Protein AF-A0A7C6W4S5-F1 (afdb_monomer)

Sequence (52 aa):
YDHEVIDNDPTLVVPHPHMQQRDFVLKPLAEIAPNFEHPVLKKTITELVEEL

Secondary structure (DSSP, 8-state):
--S--B-S-SS--BS-TTGGG-HHHHHHHHHH-TTPBPTTT--BHHHHHHT-

Foldseek 3Di:
DQQDFDDPDP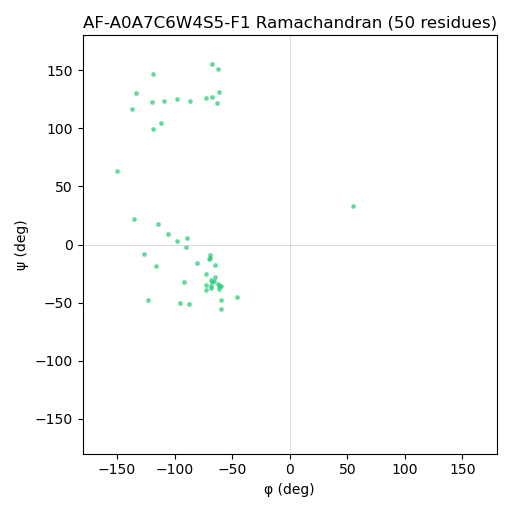VDGPPDPCLLVDCVNLVVCCVVFQQRQHNPPRDGSVVSNVVD

Structure (mmCIF, N/CA/C/O backbone):
data_AF-A0A7C6W4S5-F1
#
_entry.id   AF-A0A7C6W4S5-F1
#
loop_
_atom_site.group_PDB
_atom_site.id
_atom_site.type_symbol
_atom_site.label_atom_id
_atom_site.label_alt_id
_atom_site.label_comp_id
_atom_site.label_asym_id
_atom_site.label_entity_id
_atom_site.label_seq_id
_atom_site.pdbx_PDB_ins_code
_atom_site.Cartn_x
_atom_site.Cartn_y
_atom_site.Cartn_z
_atom_site.occupancy
_atom_site.B_iso_or_equiv
_atom_site.auth_seq_id
_atom_site.auth_comp_id
_atom_site.auth_asym_id
_atom_site.auth_atom_id
_atom_site.pdbx_PDB_model_num
ATOM 1 N N . TYR A 1 1 ? -1.111 -14.383 -5.911 1.00 52.06 1 TYR A N 1
ATOM 2 C CA . TYR A 1 1 ? -1.089 -12.914 -5.818 1.00 52.06 1 TYR A CA 1
ATOM 3 C C . TYR A 1 1 ? -1.605 -12.496 -4.443 1.00 52.06 1 TYR A C 1
ATOM 5 O O . TYR A 1 1 ? -2.761 -12.128 -4.328 1.00 52.06 1 TYR A O 1
ATOM 13 N N . ASP A 1 2 ? -0.772 -12.610 -3.403 1.00 61.38 2 ASP A N 1
ATOM 14 C CA . ASP A 1 2 ? -1.108 -12.207 -2.018 1.00 61.38 2 ASP A CA 1
ATOM 15 C C . ASP A 1 2 ? -0.085 -11.181 -1.497 1.00 61.38 2 ASP A C 1
ATOM 17 O O . ASP A 1 2 ? -0.454 -10.110 -1.031 1.00 61.38 2 ASP A O 1
ATOM 21 N N . HIS A 1 3 ? 1.215 -11.459 -1.674 1.00 66.69 3 HIS A N 1
ATOM 22 C CA . HIS A 1 3 ? 2.325 -10.601 -1.222 1.00 66.69 3 HIS A CA 1
ATOM 23 C C . HIS A 1 3 ? 3.427 -10.418 -2.279 1.00 66.69 3 HIS A C 1
ATOM 25 O O . HIS A 1 3 ? 4.580 -10.161 -1.941 1.00 66.69 3 HIS A O 1
ATOM 31 N N . GLU A 1 4 ? 3.112 -10.617 -3.559 1.00 76.00 4 GLU A N 1
ATOM 32 C CA . GLU A 1 4 ? 4.122 -10.493 -4.611 1.00 76.00 4 GLU A CA 1
ATOM 33 C C . GLU A 1 4 ? 4.486 -9.028 -4.840 1.00 76.00 4 GLU A C 1
ATOM 35 O O . GLU A 1 4 ? 3.622 -8.184 -5.084 1.00 76.00 4 GLU A O 1
ATOM 40 N N . VAL A 1 5 ? 5.787 -8.757 -4.757 1.00 81.69 5 VAL A N 1
ATOM 41 C CA . VAL A 1 5 ? 6.385 -7.466 -5.071 1.00 81.69 5 VAL A CA 1
ATOM 42 C C . VAL A 1 5 ? 7.174 -7.626 -6.364 1.00 81.69 5 VAL A C 1
ATOM 44 O O . VAL A 1 5 ? 8.045 -8.488 -6.468 1.00 81.69 5 VAL A O 1
ATOM 47 N N . ILE A 1 6 ? 6.840 -6.804 -7.351 1.00 83.69 6 ILE A N 1
ATOM 48 C CA . ILE A 1 6 ? 7.559 -6.655 -8.610 1.00 83.69 6 ILE A CA 1
ATOM 49 C C . ILE A 1 6 ? 8.171 -5.258 -8.573 1.00 83.69 6 ILE A C 1
ATOM 51 O O . ILE A 1 6 ? 7.456 -4.272 -8.716 1.00 83.69 6 ILE A O 1
ATOM 55 N N . ASP A 1 7 ? 9.474 -5.168 -8.334 1.00 80.44 7 ASP A N 1
ATOM 56 C CA . ASP A 1 7 ? 10.232 -3.911 -8.245 1.00 80.44 7 ASP A CA 1
ATOM 57 C C . ASP A 1 7 ? 11.456 -3.874 -9.178 1.00 80.44 7 ASP A C 1
ATOM 59 O O . ASP A 1 7 ? 12.066 -2.824 -9.365 1.00 80.44 7 ASP A O 1
ATOM 63 N N . ASN A 1 8 ? 11.781 -5.007 -9.805 1.00 79.31 8 ASN A N 1
ATOM 64 C CA . ASN A 1 8 ? 12.935 -5.171 -10.692 1.00 79.31 8 ASN A CA 1
ATOM 65 C C . ASN A 1 8 ? 12.587 -5.057 -12.186 1.00 79.31 8 ASN A C 1
ATOM 67 O O . ASN A 1 8 ? 13.462 -5.247 -13.032 1.00 79.31 8 ASN A O 1
ATOM 71 N N . ASP A 1 9 ? 11.328 -4.766 -12.527 1.00 82.44 9 ASP A N 1
ATOM 72 C CA . ASP A 1 9 ? 10.902 -4.538 -13.907 1.00 82.44 9 ASP A CA 1
ATOM 73 C C . ASP A 1 9 ? 10.847 -3.022 -14.199 1.00 82.44 9 ASP A C 1
ATOM 75 O O . ASP A 1 9 ? 10.177 -2.276 -13.481 1.00 82.44 9 ASP A O 1
ATOM 79 N N . PRO A 1 10 ? 11.536 -2.530 -15.247 1.00 79.81 10 PRO A N 1
ATOM 80 C CA . PRO A 1 10 ? 11.572 -1.104 -15.576 1.00 79.81 10 PRO A CA 1
ATOM 81 C C . PRO A 1 10 ? 10.233 -0.546 -16.091 1.00 79.81 10 PRO A C 1
ATOM 83 O O . PRO A 1 10 ? 10.089 0.668 -16.228 1.00 79.81 10 PRO A O 1
ATOM 86 N N . THR A 1 11 ? 9.265 -1.408 -16.405 1.00 87.19 11 THR A N 1
ATOM 87 C CA . THR A 1 11 ? 7.959 -1.048 -16.972 1.00 87.19 11 THR A CA 1
ATOM 88 C C . THR A 1 11 ? 6.778 -1.374 -16.059 1.00 87.19 11 THR A C 1
ATOM 90 O O . THR A 1 11 ? 5.706 -0.796 -16.244 1.00 87.19 11 THR A O 1
ATOM 93 N N . LEU A 1 12 ? 6.955 -2.247 -15.062 1.00 86.81 12 LEU A N 1
ATOM 94 C CA . LEU A 1 12 ? 5.890 -2.680 -14.159 1.00 86.81 12 LEU A CA 1
ATOM 95 C C . LEU A 1 12 ? 6.362 -2.727 -12.704 1.00 86.81 12 LEU A C 1
ATOM 97 O O . LEU A 1 12 ? 7.187 -3.553 -12.337 1.00 86.81 12 LEU A O 1
ATOM 101 N N . VAL A 1 13 ? 5.752 -1.899 -11.853 1.00 86.50 13 VAL A N 1
ATOM 102 C CA . VAL A 1 13 ? 6.002 -1.925 -10.407 1.00 86.50 13 VAL A CA 1
ATOM 103 C C . VAL A 1 13 ? 4.713 -2.235 -9.655 1.00 86.50 13 VAL A C 1
ATOM 105 O O . VAL A 1 13 ? 3.717 -1.520 -9.795 1.00 86.50 13 VAL A O 1
ATOM 108 N N . VAL A 1 14 ? 4.734 -3.302 -8.855 1.00 87.25 14 VAL A N 1
ATOM 109 C CA . VAL A 1 14 ? 3.612 -3.749 -8.019 1.00 87.25 14 VAL A CA 1
ATOM 110 C C . VAL A 1 14 ? 4.129 -4.072 -6.616 1.00 87.25 14 VAL A C 1
ATOM 112 O O . VAL A 1 14 ? 5.071 -4.846 -6.503 1.00 87.25 14 VAL A O 1
ATOM 115 N N . PRO A 1 15 ? 3.514 -3.558 -5.539 1.00 85.56 15 PRO A N 1
ATOM 116 C CA . PRO A 1 15 ? 2.523 -2.481 -5.524 1.00 85.56 15 PRO A CA 1
ATOM 117 C C . PRO A 1 15 ? 3.096 -1.156 -6.055 1.00 85.56 15 PRO A C 1
ATOM 119 O O . PRO A 1 15 ? 4.289 -0.889 -5.942 1.00 85.56 15 PRO A O 1
ATOM 122 N N . HIS A 1 16 ? 2.238 -0.314 -6.640 1.00 86.62 16 HIS A N 1
ATOM 123 C CA . HIS A 1 16 ? 2.666 0.974 -7.194 1.00 86.62 16 HIS A CA 1
ATOM 124 C C . HIS A 1 16 ? 3.247 1.874 -6.082 1.00 86.62 16 HIS A C 1
ATOM 126 O O . HIS A 1 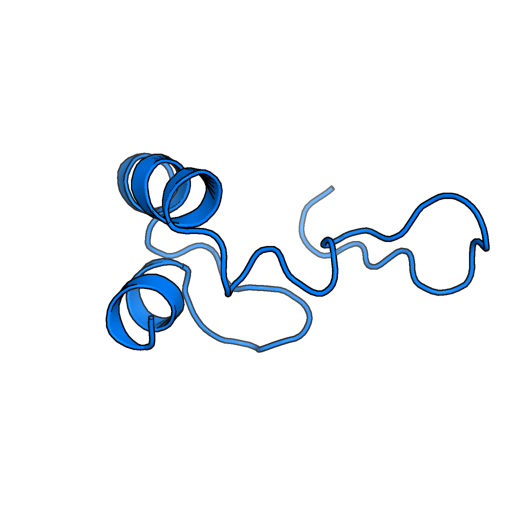16 ? 2.569 2.094 -5.078 1.00 86.62 16 HIS A O 1
ATOM 132 N N . PRO A 1 17 ? 4.428 2.491 -6.269 1.00 84.62 17 PRO A N 1
ATOM 133 C CA . PRO A 1 17 ? 5.196 3.132 -5.192 1.00 84.62 17 PRO A CA 1
ATOM 134 C C . PRO A 1 17 ? 4.526 4.353 -4.547 1.00 84.62 17 PRO A C 1
ATOM 136 O O . PRO A 1 17 ? 4.921 4.757 -3.460 1.00 84.62 17 PRO A O 1
ATOM 139 N N . HIS A 1 18 ? 3.526 4.942 -5.208 1.00 86.75 18 HIS A N 1
ATOM 140 C CA . HIS A 1 18 ? 2.721 6.056 -4.684 1.00 86.75 18 HIS A C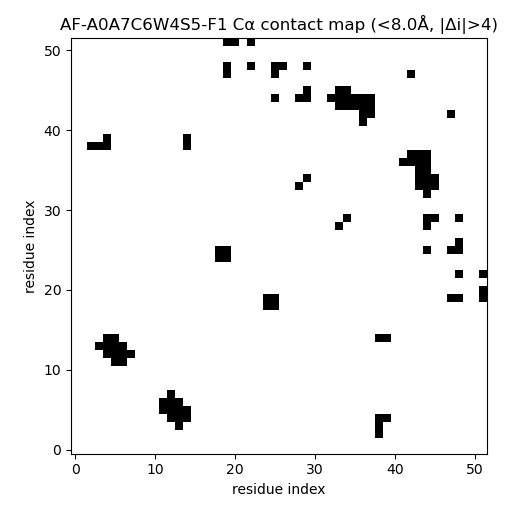A 1
ATOM 141 C C . HIS A 1 18 ? 1.245 5.694 -4.456 1.00 86.75 18 HIS A C 1
ATOM 143 O O . H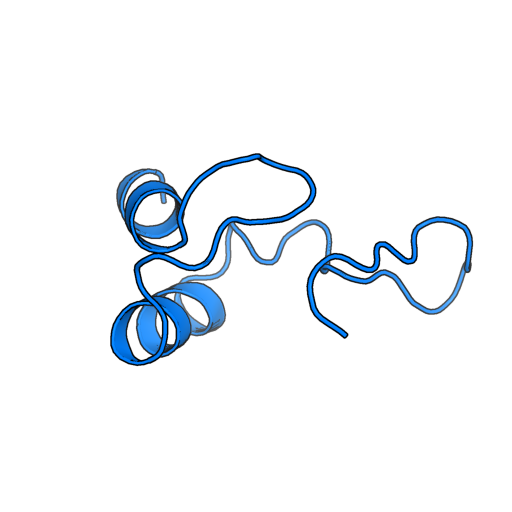IS A 1 18 ? 0.399 6.586 -4.418 1.00 86.75 18 HIS A O 1
ATOM 149 N N . MET A 1 19 ? 0.882 4.406 -4.387 1.00 87.81 19 MET A N 1
ATOM 150 C CA . MET A 1 19 ? -0.522 4.034 -4.150 1.00 87.81 19 MET A CA 1
ATOM 151 C C . MET A 1 19 ? -1.029 4.527 -2.792 1.00 87.81 19 MET A C 1
ATOM 153 O O . MET A 1 19 ? -2.171 4.958 -2.685 1.00 87.81 19 MET A O 1
ATOM 157 N N . GLN A 1 20 ? -0.146 4.552 -1.796 1.00 87.19 20 GLN A N 1
ATOM 158 C CA . GLN A 1 20 ? -0.411 5.014 -0.441 1.00 87.19 20 GLN A CA 1
ATOM 159 C C . GLN A 1 20 ? -0.639 6.530 -0.330 1.00 87.19 20 GLN A C 1
ATOM 161 O O . GLN A 1 20 ? -1.022 7.012 0.720 1.00 87.19 20 GLN A O 1
ATOM 166 N N . GLN A 1 21 ? -0.405 7.290 -1.404 1.00 87.25 21 GLN A N 1
ATOM 167 C CA . GLN A 1 21 ? -0.638 8.741 -1.458 1.00 87.25 21 GLN A CA 1
ATOM 168 C C . GLN A 1 21 ? -1.892 9.090 -2.274 1.00 87.25 21 GLN A C 1
ATOM 170 O O . GLN A 1 21 ? -2.103 10.244 -2.645 1.00 87.25 21 GLN A O 1
ATOM 175 N N . ARG A 1 22 ? -2.691 8.086 -2.652 1.00 90.50 22 ARG A N 1
ATOM 176 C CA . ARG A 1 22 ? -3.835 8.248 -3.550 1.00 90.50 22 ARG A CA 1
ATOM 177 C C . ARG A 1 22 ? -5.120 7.845 -2.841 1.00 90.50 22 ARG A C 1
ATOM 179 O O . ARG A 1 22 ? -5.487 6.672 -2.836 1.00 90.50 22 ARG A O 1
ATOM 186 N N . ASP A 1 23 ? -5.857 8.841 -2.359 1.00 89.50 23 ASP A N 1
ATOM 187 C CA . ASP A 1 23 ? -7.197 8.696 -1.773 1.00 89.50 23 ASP A CA 1
ATOM 188 C C . ASP A 1 23 ? -8.130 7.803 -2.589 1.00 89.50 23 ASP A C 1
ATOM 190 O O . ASP A 1 23 ? -8.814 6.942 -2.047 1.00 89.50 23 ASP A O 1
ATOM 194 N N . PHE A 1 24 ? -8.158 7.999 -3.907 1.00 89.75 24 PHE A N 1
ATOM 195 C CA . PHE A 1 24 ? -9.054 7.269 -4.802 1.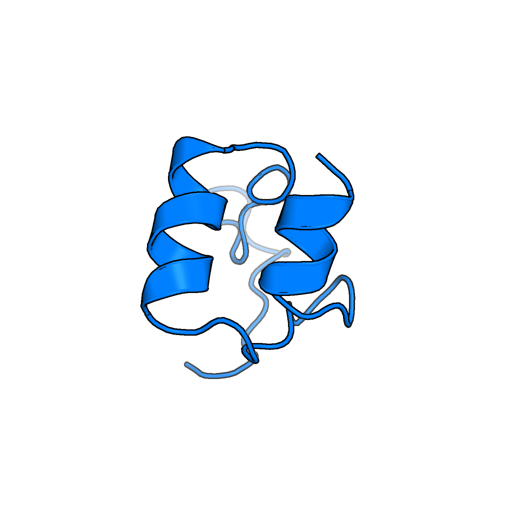00 89.75 24 PHE A CA 1
ATOM 196 C C . PHE A 1 24 ? -8.689 5.786 -4.956 1.00 89.75 24 PHE A C 1
ATOM 198 O O . PHE A 1 24 ? -9.476 5.027 -5.511 1.00 89.75 24 PHE A O 1
ATOM 205 N N . VAL A 1 25 ? -7.500 5.379 -4.502 1.00 89.75 25 VAL A N 1
ATOM 206 C CA . VAL A 1 25 ? -7.080 3.976 -4.425 1.00 89.75 25 VAL A CA 1
ATOM 207 C C . VAL A 1 25 ? -7.344 3.448 -3.022 1.00 89.75 25 VAL A C 1
ATOM 209 O O . VAL A 1 25 ? -7.970 2.403 -2.877 1.00 89.75 25 VAL A O 1
ATOM 212 N N . LEU A 1 26 ? -6.902 4.173 -1.992 1.00 91.19 26 LEU A N 1
ATOM 213 C CA . LEU A 1 26 ? -6.960 3.685 -0.617 1.00 91.19 26 LEU A CA 1
ATOM 214 C C . LEU A 1 26 ? -8.374 3.676 -0.027 1.00 91.19 26 LEU A C 1
ATOM 216 O O . LEU A 1 26 ? -8.721 2.708 0.636 1.00 91.19 26 LEU A O 1
ATOM 220 N N . LYS A 1 27 ? -9.218 4.681 -0.300 1.00 90.81 27 LYS A N 1
ATOM 221 C CA . LYS A 1 27 ? -10.603 4.727 0.211 1.00 90.81 27 LYS A CA 1
ATOM 222 C C . LYS A 1 27 ? -11.447 3.525 -0.235 1.00 90.81 27 LYS A C 1
ATOM 224 O O . LYS A 1 27 ? -11.938 2.818 0.639 1.00 90.81 27 LYS A O 1
ATOM 229 N N . PRO A 1 28 ? -11.585 3.221 -1.541 1.00 93.31 28 PRO A N 1
ATOM 230 C CA . PRO A 1 28 ? -12.335 2.035 -1.955 1.00 93.31 28 PRO A CA 1
ATOM 231 C C . PRO A 1 28 ? -11.656 0.733 -1.511 1.00 93.31 28 PRO A C 1
ATOM 233 O O . PRO A 1 28 ? -12.339 -0.243 -1.218 1.00 93.31 28 PRO A O 1
ATOM 236 N N . LEU A 1 29 ? -10.321 0.705 -1.418 1.00 90.19 29 LEU A N 1
ATOM 237 C CA . LEU A 1 29 ? -9.596 -0.469 -0.932 1.00 90.19 29 LEU A CA 1
ATOM 238 C C . LEU A 1 29 ? -9.846 -0.725 0.566 1.00 90.19 29 LEU A C 1
ATOM 240 O O . LEU A 1 29 ? -9.972 -1.879 0.968 1.00 90.19 29 LEU A O 1
ATOM 244 N N . ALA A 1 30 ? -9.983 0.327 1.375 1.00 92.19 30 ALA A N 1
ATOM 245 C CA . ALA A 1 30 ? -10.337 0.231 2.788 1.00 92.19 30 ALA A CA 1
ATOM 246 C C . ALA A 1 30 ? -11.772 -0.273 2.993 1.00 92.19 30 ALA A C 1
ATOM 248 O O . ALA A 1 30 ? -12.034 -0.985 3.955 1.00 92.19 30 ALA A O 1
ATOM 249 N N . GLU A 1 31 ? -12.699 0.048 2.086 1.00 92.75 31 GLU A N 1
ATOM 250 C CA . GLU A 1 31 ? -14.078 -0.451 2.154 1.00 92.75 31 GLU A CA 1
ATOM 251 C C . GLU A 1 31 ? -14.168 -1.962 1.889 1.00 92.75 31 GLU A C 1
ATOM 253 O O . GLU A 1 31 ? -14.957 -2.656 2.529 1.00 92.75 31 GLU A O 1
ATOM 258 N N . ILE A 1 32 ? -13.356 -2.484 0.963 1.00 94.00 32 ILE A N 1
ATOM 259 C CA . ILE A 1 32 ? -13.393 -3.904 0.571 1.00 94.00 32 ILE A CA 1
ATOM 260 C C . ILE A 1 32 ? -12.431 -4.785 1.378 1.00 94.00 32 ILE A C 1
ATOM 262 O O . ILE A 1 32 ? -12.710 -5.964 1.587 1.00 94.00 32 ILE A O 1
ATOM 266 N N . ALA A 1 33 ? -11.290 -4.240 1.807 1.00 92.31 33 ALA A N 1
ATOM 267 C CA . ALA A 1 33 ? -10.205 -4.985 2.438 1.00 92.31 33 ALA A CA 1
ATOM 268 C C . ALA A 1 33 ? -9.424 -4.110 3.446 1.00 92.31 33 ALA A C 1
ATOM 270 O O . ALA A 1 33 ? -8.223 -3.886 3.278 1.00 92.31 33 ALA A O 1
ATOM 271 N N . PRO A 1 34 ? -10.071 -3.642 4.532 1.00 91.81 34 PRO A N 1
ATOM 272 C CA . PRO A 1 34 ? -9.455 -2.722 5.498 1.00 91.81 34 PRO A CA 1
ATOM 273 C C . PRO A 1 34 ? -8.226 -3.318 6.197 1.00 91.81 34 PRO A C 1
ATOM 275 O O . PRO A 1 34 ? -7.243 -2.626 6.451 1.00 91.81 34 PRO A O 1
ATOM 278 N N . ASN A 1 35 ? -8.263 -4.626 6.465 1.00 92.25 35 ASN A N 1
ATOM 279 C CA . ASN A 1 35 ? -7.208 -5.354 7.175 1.00 92.25 35 ASN A CA 1
ATOM 280 C C . ASN A 1 35 ? -6.117 -5.901 6.242 1.00 92.25 35 ASN A C 1
ATOM 282 O O . ASN A 1 35 ? -5.265 -6.665 6.693 1.00 92.25 35 ASN A O 1
ATOM 286 N N . PHE A 1 36 ? -6.160 -5.587 4.943 1.00 90.56 36 PHE A N 1
ATOM 287 C CA . PHE A 1 36 ? -5.110 -6.017 4.026 1.00 90.56 36 PHE A CA 1
ATOM 288 C C . PHE A 1 36 ? -3.804 -5.302 4.377 1.00 90.56 36 PHE A C 1
ATOM 290 O O . PHE A 1 36 ? -3.768 -4.078 4.485 1.00 90.56 36 PHE A O 1
ATOM 297 N N . GLU A 1 37 ? -2.734 -6.065 4.574 1.00 90.94 37 GLU A N 1
ATOM 298 C CA . GLU A 1 37 ? -1.422 -5.520 4.903 1.00 90.94 37 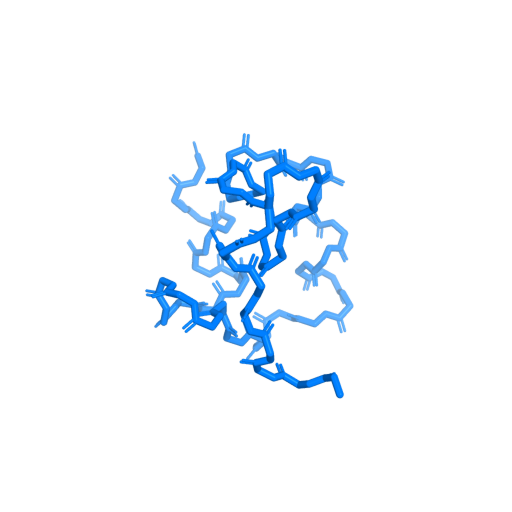GLU A CA 1
ATOM 299 C C . GLU A 1 37 ? -0.675 -5.165 3.616 1.00 90.94 37 GLU A C 1
ATOM 301 O O . GLU A 1 37 ? -0.444 -6.008 2.749 1.00 90.94 37 GLU A O 1
ATOM 306 N N . HIS A 1 38 ? -0.250 -3.910 3.494 1.00 87.88 38 HIS A N 1
ATOM 307 C CA . HIS A 1 38 ? 0.584 -3.485 2.384 1.00 87.88 38 HIS A CA 1
ATOM 308 C C . HIS A 1 38 ? 1.934 -4.227 2.437 1.00 87.88 38 HIS A C 1
ATOM 310 O O . HIS A 1 38 ? 2.682 -4.057 3.404 1.00 87.88 38 HIS A O 1
ATOM 316 N N . PRO A 1 39 ? 2.327 -4.980 1.390 1.00 85.38 39 PRO A N 1
ATOM 317 C CA . PRO A 1 39 ? 3.436 -5.937 1.473 1.00 85.38 39 PRO A CA 1
ATOM 318 C C . PRO A 1 39 ? 4.797 -5.275 1.737 1.00 85.38 39 PRO A C 1
ATOM 320 O O . PRO A 1 39 ? 5.662 -5.883 2.362 1.00 85.38 39 PRO A O 1
ATOM 323 N N . VAL A 1 40 ? 4.963 -4.018 1.303 1.00 86.56 40 VAL A N 1
ATOM 324 C CA . VAL A 1 40 ? 6.173 -3.204 1.530 1.00 86.56 40 VAL A CA 1
ATOM 325 C C . VAL A 1 40 ? 6.132 -2.422 2.852 1.00 86.56 40 VAL A C 1
ATOM 327 O O . VAL A 1 40 ? 7.074 -2.495 3.632 1.00 86.56 40 VAL A O 1
ATOM 330 N N . LEU A 1 41 ? 5.058 -1.667 3.115 1.00 87.50 41 LEU A N 1
ATOM 331 C CA . LEU A 1 41 ? 4.959 -0.769 4.273 1.00 87.50 41 LEU A CA 1
ATOM 332 C C . LEU A 1 41 ? 4.595 -1.481 5.579 1.00 87.50 41 LEU A C 1
ATOM 334 O O . LEU A 1 41 ? 4.781 -0.890 6.639 1.00 87.50 41 LEU A O 1
ATOM 338 N N . LYS A 1 42 ? 4.088 -2.721 5.510 1.00 88.88 42 LYS A N 1
ATOM 339 C CA . LYS A 1 42 ? 3.650 -3.506 6.674 1.00 88.88 42 LYS A CA 1
ATOM 340 C C . LYS A 1 42 ? 2.612 -2.783 7.538 1.00 88.88 42 LYS A C 1
ATOM 342 O O . LYS A 1 42 ? 2.579 -2.948 8.750 1.00 88.88 42 LYS A O 1
ATOM 347 N N . LYS A 1 43 ? 1.769 -1.989 6.877 1.00 90.06 43 LYS A N 1
ATOM 348 C CA . LYS A 1 43 ? 0.620 -1.285 7.450 1.00 90.06 43 LYS A CA 1
ATOM 349 C C . LYS A 1 43 ? -0.650 -1.768 6.781 1.00 90.06 43 LYS A C 1
ATOM 351 O O . LYS A 1 43 ? -0.639 -2.090 5.590 1.00 90.06 43 LYS A O 1
ATOM 356 N N . THR A 1 44 ? -1.732 -1.804 7.534 1.00 92.69 44 THR A N 1
ATOM 357 C CA . THR A 1 44 ? -3.068 -2.071 7.010 1.00 92.69 44 THR A CA 1
ATOM 358 C C . THR A 1 44 ? -3.537 -0.931 6.108 1.00 92.69 44 THR A C 1
ATOM 360 O O . THR A 1 44 ? -3.086 0.209 6.230 1.00 92.69 44 THR A O 1
ATOM 363 N N . ILE A 1 45 ? -4.458 -1.217 5.188 1.00 92.69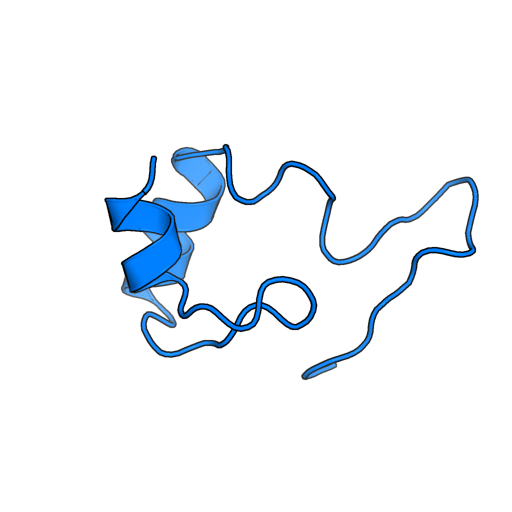 45 ILE A N 1
ATOM 364 C CA . ILE A 1 45 ? -5.035 -0.175 4.329 1.00 92.69 45 ILE A CA 1
ATOM 365 C C . ILE A 1 45 ? -5.733 0.904 5.162 1.00 92.69 45 ILE A C 1
ATOM 367 O O . ILE A 1 45 ? -5.620 2.078 4.824 1.00 92.69 45 ILE A O 1
ATOM 371 N N . THR A 1 46 ? -6.383 0.540 6.271 1.00 91.75 46 THR A N 1
ATOM 372 C CA . THR A 1 46 ? -6.975 1.515 7.202 1.00 91.75 46 THR A CA 1
ATOM 373 C C . THR A 1 46 ? -5.926 2.467 7.778 1.00 91.75 46 THR A C 1
ATOM 375 O O . THR A 1 46 ? -6.117 3.676 7.707 1.00 91.75 46 THR A O 1
ATOM 378 N N . GLU A 1 47 ? -4.790 1.952 8.263 1.00 92.94 47 GLU A N 1
ATOM 379 C CA . GLU A 1 47 ? -3.688 2.792 8.762 1.00 92.94 47 GLU A CA 1
ATOM 380 C C . GLU A 1 47 ? -3.131 3.706 7.662 1.00 92.94 47 GLU A C 1
ATOM 382 O O . GLU A 1 47 ? -2.840 4.871 7.909 1.00 92.94 47 GLU A O 1
ATOM 387 N N . LEU A 1 48 ? -3.028 3.216 6.421 1.00 90.88 48 LEU A N 1
ATOM 388 C CA . LEU A 1 48 ? -2.585 4.040 5.291 1.00 90.88 48 LEU A CA 1
ATOM 389 C C . LEU A 1 48 ? -3.593 5.136 4.912 1.00 90.88 48 LEU A C 1
ATOM 391 O O . LEU A 1 48 ? -3.181 6.183 4.426 1.00 90.88 48 LEU A O 1
ATOM 395 N N . VAL A 1 49 ? -4.895 4.910 5.114 1.00 90.19 49 VAL A N 1
ATOM 396 C CA . VAL A 1 49 ? -5.932 5.941 4.930 1.00 90.19 49 VAL A CA 1
ATOM 397 C C . VAL A 1 49 ? -5.889 6.984 6.046 1.00 90.19 49 VAL A C 1
ATOM 399 O O . VAL A 1 49 ? -6.159 8.150 5.779 1.00 90.19 49 VAL A O 1
ATOM 402 N N . GLU A 1 50 ? -5.563 6.591 7.278 1.00 89.31 50 GLU A N 1
ATOM 403 C CA . GLU A 1 50 ? -5.430 7.518 8.411 1.00 89.31 50 GLU A CA 1
ATOM 404 C C . GLU A 1 50 ? -4.167 8.394 8.333 1.00 89.31 50 GLU A C 1
ATOM 406 O O . GLU A 1 50 ? -4.145 9.485 8.899 1.00 89.31 50 GLU A O 1
ATOM 411 N N . GLU A 1 51 ? -3.124 7.936 7.635 1.00 86.19 51 GLU A N 1
ATOM 412 C CA . GLU A 1 51 ? -1.853 8.657 7.453 1.00 86.19 51 GLU A CA 1
ATOM 413 C C . GLU A 1 51 ? -1.799 9.579 6.220 1.00 86.19 51 GLU A C 1
ATOM 415 O O . GLU A 1 51 ? -0.777 10.237 5.998 1.00 86.19 51 GLU A O 1
ATOM 420 N N . LEU A 1 52 ? -2.868 9.610 5.420 1.00 80.56 52 LEU A N 1
ATOM 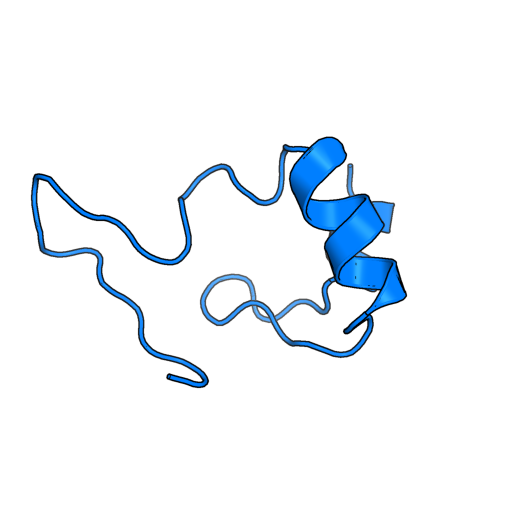421 C CA . LEU A 1 52 ? -3.039 10.498 4.263 1.00 80.56 52 LEU A CA 1
ATOM 422 C C . LEU A 1 52 ? -3.323 11.948 4.684 1.00 80.56 52 LEU A C 1
ATOM 424 O O . LEU A 1 52 ? -2.677 12.850 4.099 1.00 80.56 52 LEU A O 1
#

Nearest PDB structures (foldseek):
  2cg8-assembly1_D-2  TM=9.572E-01  e=2.848E-04  Streptococcus pneumoniae
  2cg8-assembly1_A-2  TM=9.529E-01  e=3.294E-04  Streptococcus pneumoniae
  2cg8-assembly1_B-2  TM=9.266E-01  e=4.096E-04  Streptococcus pneumoniae
  2cg8-assembly1_C-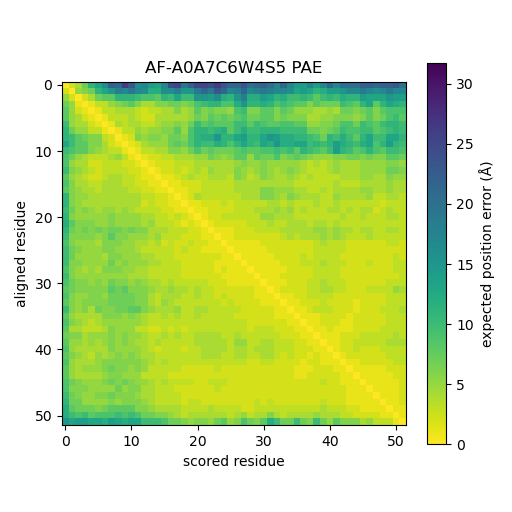2  TM=9.216E-01  e=4.738E-04  Streptococcus pneumoniae
  4cyu-assembly1_A  TM=9.401E-01  e=6.336E-04  Staphylococcus aureus

Radius of gyration: 11.02 Å; Cα contacts (8 Å, |Δi|>4): 55; chains: 1; bounding box: 27×23×26 Å

Mean predicted aligned error: 4.76 Å

Solvent-accessible surface area (backbone atoms only — not comparable to full-atom values): 3284 Å² total; per-residue (Å²): 138,87,70,73,73,40,77,87,46,98,87,50,58,36,75,53,94,61,48,73,77,32,64,88,54,36,54,63,41,29,75,79,42,34,80,44,61,39,77,85,79,74,40,32,32,46,58,42,55,74,72,102

pLDDT: mean 86.39, std 7.79, range [52.06, 94.0]